Protein AF-A0A563BD56-F1 (afdb_monomer_lite)

pLDDT: mean 96.26, std 3.4, range [86.31, 98.81]

Sequence (83 aa):
NANTWHINARNSGYRVDHTPEAGSVAVTTGGPYGHVMWIERVNDNGTVDLSEYNNSYSSVSGLPGDFGYRKQVSTSGMWFIHF

Secondary structure (DSSP, 8-state):
-GGGHHHHHHHTT--EES---TTPEEEE--TTT-EEEEEEEE-TTS-EEEEEES-TTTBSSSSTT-EEEEEEE--TT-EEE--

Structure (mmCIF, N/CA/C/O backbone):
data_AF-A0A563BD56-F1
#
_entry.id   AF-A0A563BD56-F1
#
loop_
_atom_site.group_PDB
_atom_site.id
_atom_site.type_symbol
_atom_site.label_atom_id
_atom_site.label_alt_id
_atom_site.label_comp_id
_atom_site.label_asym_id
_atom_site.label_entity_id
_atom_site.label_seq_id
_atom_site.pdbx_PDB_ins_code
_atom_site.Cartn_x
_atom_site.Cartn_y
_atom_site.Cartn_z
_atom_site.occupancy
_atom_site.B_iso_or_equiv
_atom_site.auth_seq_id
_atom_site.auth_comp_id
_atom_site.auth_asym_id
_atom_site.auth_atom_id
_atom_site.pdbx_PDB_model_num
ATOM 1 N N . ASN A 1 1 ? -0.383 13.638 0.352 1.00 92.06 1 ASN A N 1
ATOM 2 C CA . ASN A 1 1 ? 0.512 12.640 -0.282 1.00 92.06 1 ASN A CA 1
ATOM 3 C C . ASN A 1 1 ? 0.255 11.280 0.342 1.00 92.06 1 ASN A C 1
ATOM 5 O O . ASN A 1 1 ? -0.401 11.243 1.376 1.00 92.06 1 ASN A O 1
ATOM 9 N N . ALA A 1 2 ? 0.708 10.183 -0.268 1.00 95.50 2 ALA A N 1
ATOM 10 C CA . ALA A 1 2 ? 0.444 8.823 0.217 1.00 95.50 2 ALA A CA 1
ATOM 11 C C . ALA A 1 2 ? 0.797 8.635 1.707 1.00 95.50 2 ALA A C 1
ATOM 13 O O . ALA A 1 2 ? 0.016 8.064 2.464 1.00 95.50 2 ALA A O 1
ATOM 14 N N . ASN A 1 3 ? 1.896 9.234 2.171 1.00 96.75 3 ASN A N 1
ATOM 15 C CA . ASN A 1 3 ? 2.322 9.187 3.571 1.00 96.75 3 ASN A CA 1
ATOM 16 C C . ASN A 1 3 ? 1.307 9.748 4.588 1.00 96.75 3 ASN A C 1
ATOM 18 O O . ASN A 1 3 ? 1.434 9.441 5.767 1.00 96.75 3 ASN A O 1
ATOM 22 N N . THR A 1 4 ? 0.288 10.512 4.182 1.00 97.94 4 THR A N 1
ATOM 23 C CA . THR A 1 4 ? -0.769 11.010 5.083 1.00 97.94 4 THR A CA 1
ATOM 24 C C . THR A 1 4 ? -2.109 10.289 4.928 1.00 97.94 4 THR A C 1
ATOM 26 O O . THR A 1 4 ? -3.040 10.578 5.678 1.00 97.94 4 THR A O 1
ATOM 29 N N . TRP A 1 5 ? -2.233 9.334 3.998 1.00 98.44 5 TRP A N 1
ATOM 30 C CA . TRP A 1 5 ? -3.511 8.669 3.715 1.00 98.44 5 TRP A CA 1
ATOM 31 C C . TRP A 1 5 ? -4.047 7.898 4.917 1.00 98.44 5 TRP A C 1
ATOM 33 O O . TRP A 1 5 ? -5.214 8.050 5.250 1.00 98.44 5 TRP A O 1
ATOM 43 N N . HIS A 1 6 ? -3.195 7.149 5.619 1.00 98.38 6 HIS A N 1
ATOM 44 C CA . HIS A 1 6 ? -3.587 6.399 6.815 1.00 98.38 6 HIS A CA 1
ATOM 45 C C . HIS A 1 6 ? -4.183 7.298 7.923 1.00 98.38 6 HIS A C 1
ATOM 47 O O . HIS A 1 6 ? -5.173 6.931 8.552 1.00 98.38 6 HIS A O 1
ATOM 53 N N . ILE A 1 7 ? -3.636 8.505 8.121 1.00 98.38 7 ILE A N 1
ATOM 54 C CA . ILE A 1 7 ? -4.158 9.495 9.080 1.00 98.38 7 ILE A CA 1
ATOM 55 C C . ILE A 1 7 ? -5.500 10.048 8.595 1.00 98.38 7 ILE A C 1
ATOM 57 O O . ILE A 1 7 ? -6.479 10.052 9.336 1.00 98.38 7 ILE A O 1
ATOM 61 N N . ASN A 1 8 ? -5.561 10.492 7.339 1.00 98.56 8 ASN A N 1
ATOM 62 C CA . ASN A 1 8 ? -6.759 11.113 6.780 1.00 98.56 8 ASN A CA 1
ATOM 63 C C . ASN A 1 8 ? -7.932 10.129 6.673 1.00 98.56 8 ASN A C 1
ATOM 65 O O . ASN A 1 8 ? -9.068 10.502 6.953 1.00 98.56 8 ASN A O 1
ATOM 69 N N . ALA A 1 9 ? -7.663 8.872 6.317 1.00 98.62 9 ALA A N 1
ATOM 70 C CA . ALA A 1 9 ? -8.662 7.813 6.271 1.00 98.62 9 ALA A CA 1
ATOM 71 C C . ALA A 1 9 ? -9.208 7.506 7.669 1.00 98.62 9 ALA A C 1
ATOM 73 O O . ALA A 1 9 ? -10.423 7.474 7.848 1.00 98.62 9 ALA A O 1
ATOM 74 N N . ARG A 1 10 ? -8.335 7.402 8.682 1.00 98.44 10 ARG A N 1
ATOM 75 C CA . ARG A 1 10 ? -8.768 7.241 10.078 1.00 98.44 10 ARG A CA 1
ATOM 76 C C . ARG A 1 10 ? -9.640 8.413 10.536 1.00 98.44 10 ARG A C 1
ATOM 78 O O . ARG A 1 10 ? -10.695 8.192 11.118 1.00 98.44 10 ARG A O 1
ATOM 85 N N . ASN A 1 11 ? -9.251 9.648 10.215 1.00 98.62 11 ASN A N 1
ATOM 86 C CA . ASN A 1 11 ? -10.045 10.846 10.520 1.00 98.62 11 ASN A CA 1
ATOM 87 C C . ASN A 1 11 ? -11.389 10.881 9.775 1.00 98.62 11 ASN A C 1
ATOM 89 O O . ASN A 1 11 ? -12.332 11.508 10.247 1.00 98.62 11 ASN A O 1
ATOM 93 N N . SER A 1 12 ? -11.478 10.206 8.629 1.00 98.44 12 SER A N 1
ATOM 94 C CA . SER A 1 12 ? -12.709 10.072 7.844 1.00 98.44 12 SER A CA 1
ATOM 95 C C . SER A 1 12 ? -13.580 8.889 8.290 1.00 98.44 12 SER A C 1
ATOM 97 O O . SER A 1 12 ? -14.615 8.644 7.681 1.00 98.44 12 SER A O 1
ATOM 99 N N . GLY A 1 13 ? -13.183 8.159 9.339 1.00 98.44 13 GLY A N 1
ATOM 100 C CA . GLY A 1 13 ? -13.963 7.064 9.922 1.00 98.44 13 GLY A CA 1
ATOM 101 C C . GLY A 1 13 ? -13.661 5.672 9.366 1.00 98.44 13 GLY A C 1
ATOM 102 O O . GLY A 1 13 ? -14.300 4.712 9.789 1.00 98.44 13 GLY A O 1
ATOM 103 N N . TYR A 1 14 ? -12.686 5.527 8.464 1.00 98.62 14 TYR A N 1
ATOM 1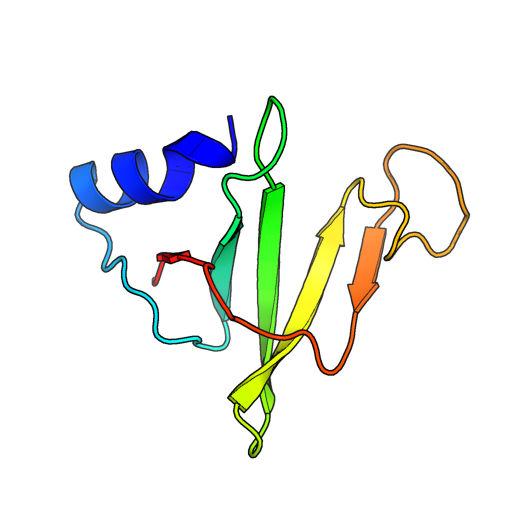04 C CA . TYR A 1 14 ? -12.268 4.206 7.993 1.00 98.62 14 TYR A CA 1
ATOM 105 C C . TYR A 1 14 ? -11.506 3.455 9.087 1.00 98.62 14 TYR A C 1
ATOM 107 O O . TYR A 1 14 ? -10.736 4.042 9.858 1.00 98.62 14 TYR A O 1
ATOM 115 N N . ARG A 1 15 ? -11.664 2.128 9.116 1.00 98.62 15 ARG A N 1
ATOM 116 C CA . ARG A 1 15 ? -10.780 1.260 9.898 1.00 98.62 15 ARG A CA 1
ATOM 117 C C . ARG A 1 15 ? -9.382 1.349 9.284 1.00 98.62 15 ARG A C 1
ATOM 119 O O . ARG A 1 15 ? -9.205 1.118 8.090 1.00 98.62 15 ARG A O 1
ATOM 126 N N . VAL A 1 16 ? -8.395 1.691 10.112 1.00 98.75 16 VAL A N 1
ATOM 127 C CA . VAL A 1 16 ? -6.987 1.775 9.708 1.00 98.75 16 VAL A CA 1
ATOM 128 C C . VAL A 1 16 ? -6.109 1.115 10.759 1.00 98.75 16 VAL A C 1
ATOM 130 O O . VAL A 1 16 ? -5.999 1.631 11.876 1.00 98.75 16 VAL A O 1
ATOM 133 N N . ASP A 1 17 ? -5.457 0.016 10.399 1.00 98.62 17 ASP A N 1
ATOM 134 C CA . ASP A 1 17 ? -4.600 -0.771 11.290 1.00 98.62 17 ASP A CA 1
ATOM 135 C C . ASP A 1 17 ? -3.394 -1.377 10.541 1.00 98.62 17 ASP A C 1
ATOM 137 O O . ASP A 1 17 ? -3.040 -0.915 9.458 1.00 98.62 17 ASP A O 1
ATOM 141 N N . HIS A 1 18 ? -2.707 -2.344 11.151 1.00 98.19 18 HIS A N 1
ATOM 142 C CA . HIS A 1 18 ? -1.532 -3.023 10.585 1.00 98.19 18 HIS A CA 1
ATOM 143 C C . HIS A 1 18 ? -1.840 -4.439 10.076 1.00 98.19 18 HIS A C 1
ATOM 145 O O . HIS A 1 18 ? -0.921 -5.201 9.779 1.00 98.19 18 HIS A O 1
ATOM 151 N N . THR A 1 19 ? -3.117 -4.805 9.991 1.00 98.31 19 THR A N 1
ATOM 152 C CA . THR A 1 19 ? -3.540 -6.137 9.566 1.00 98.31 19 THR A CA 1
ATOM 153 C C . THR A 1 19 ? -3.817 -6.106 8.065 1.00 98.31 19 THR A C 1
ATOM 155 O O . THR A 1 19 ? -4.700 -5.359 7.646 1.00 98.31 19 THR A O 1
ATOM 158 N N . PRO A 1 20 ? -3.100 -6.883 7.236 1.00 98.25 20 PRO A N 1
ATOM 159 C CA . PRO A 1 20 ? -3.358 -6.915 5.804 1.00 98.25 20 PRO A CA 1
ATOM 160 C C . PRO A 1 20 ? -4.704 -7.575 5.503 1.00 98.25 20 PRO A C 1
ATOM 162 O O . PRO A 1 20 ? -5.066 -8.578 6.116 1.00 98.25 20 PRO A O 1
ATOM 165 N N . GLU A 1 21 ? -5.411 -7.045 4.509 1.00 98.50 21 GLU A N 1
ATOM 166 C CA . GLU A 1 21 ? -6.689 -7.578 4.037 1.00 98.50 21 GLU A CA 1
ATOM 167 C C . GLU A 1 21 ? -6.775 -7.433 2.513 1.00 98.50 21 GLU A C 1
ATOM 169 O O . GLU A 1 21 ? -6.363 -6.412 1.959 1.00 98.50 21 GLU A O 1
ATOM 174 N N . ALA A 1 22 ? -7.267 -8.455 1.811 1.00 98.50 22 ALA A N 1
ATOM 175 C CA . ALA A 1 22 ? -7.507 -8.339 0.374 1.00 98.50 22 ALA A CA 1
ATOM 176 C C . ALA A 1 22 ? -8.633 -7.329 0.126 1.00 98.50 22 ALA A C 1
ATOM 178 O O . ALA A 1 22 ? -9.636 -7.341 0.830 1.00 98.50 22 ALA A O 1
ATOM 179 N N . GLY A 1 23 ? -8.463 -6.449 -0.859 1.00 98.50 23 GLY A N 1
ATOM 180 C CA . GLY A 1 23 ? -9.388 -5.338 -1.080 1.00 98.50 23 GLY A CA 1
ATOM 181 C C . GLY A 1 23 ? -9.138 -4.109 -0.196 1.00 98.50 23 GLY A C 1
ATOM 182 O O . GLY A 1 23 ? -9.970 -3.206 -0.160 1.00 98.50 23 GLY A O 1
ATOM 183 N N . SER A 1 24 ? -8.005 -4.055 0.510 1.00 98.69 24 SER A N 1
ATOM 184 C CA . SER A 1 24 ? -7.567 -2.877 1.269 1.00 98.69 24 SER A CA 1
ATOM 185 C C . SER A 1 24 ? -6.491 -2.082 0.525 1.00 98.69 24 SER A C 1
ATOM 187 O O . SER A 1 24 ? -5.824 -2.577 -0.391 1.00 98.69 24 SER A O 1
ATOM 189 N N . VAL A 1 25 ? -6.287 -0.833 0.950 1.00 98.75 25 VAL A N 1
A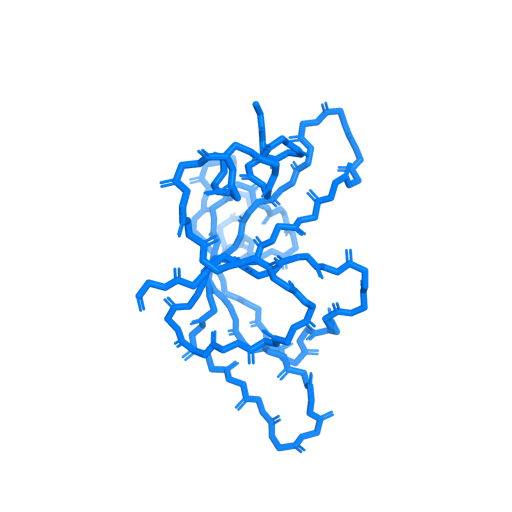TOM 190 C CA . VAL A 1 25 ? -5.150 -0.016 0.504 1.00 98.75 25 VAL A CA 1
ATOM 191 C C . VAL A 1 25 ? -4.027 -0.113 1.527 1.00 98.75 25 VAL A C 1
ATOM 193 O O . VAL A 1 25 ? -4.195 0.299 2.675 1.00 98.75 25 VAL A O 1
ATOM 196 N N . ALA A 1 26 ? -2.859 -0.586 1.098 1.00 98.62 26 ALA A N 1
ATOM 197 C CA . ALA A 1 26 ? -1.635 -0.530 1.887 1.00 98.62 26 ALA A CA 1
ATOM 198 C C . ALA A 1 26 ? -0.921 0.810 1.695 1.00 98.62 26 ALA A C 1
ATOM 200 O O . ALA A 1 26 ? -0.774 1.296 0.575 1.00 98.62 26 ALA A O 1
ATOM 201 N N . VAL A 1 27 ? -0.427 1.385 2.788 1.00 98.56 27 VAL A N 1
ATOM 202 C CA . VAL A 1 27 ? 0.262 2.675 2.830 1.00 98.56 27 VAL A CA 1
ATOM 203 C C . VAL A 1 27 ? 1.644 2.494 3.443 1.00 98.56 27 VAL A C 1
ATOM 205 O O . VAL A 1 27 ? 1.773 2.029 4.578 1.00 98.56 27 VAL A O 1
ATOM 208 N N . THR A 1 28 ? 2.679 2.934 2.730 1.00 97.06 28 THR A N 1
ATOM 209 C CA . THR A 1 28 ? 4.016 3.150 3.293 1.00 97.06 28 THR A CA 1
ATOM 210 C C . THR A 1 28 ? 4.289 4.644 3.419 1.00 97.06 28 THR A C 1
ATOM 212 O O . THR A 1 28 ? 3.883 5.458 2.588 1.00 97.06 28 THR A O 1
ATOM 215 N N . THR A 1 29 ? 4.984 5.033 4.484 1.00 96.44 29 THR A N 1
ATOM 216 C CA . THR A 1 29 ? 5.295 6.442 4.777 1.00 96.44 29 THR A CA 1
ATOM 217 C C . THR A 1 29 ? 6.722 6.834 4.399 1.00 96.44 29 THR A C 1
ATOM 219 O O . THR A 1 29 ? 7.095 7.993 4.563 1.00 96.44 29 THR A O 1
ATOM 222 N N . GLY A 1 30 ? 7.518 5.887 3.891 1.00 92.75 30 GLY A N 1
ATOM 223 C CA . GLY A 1 30 ? 8.902 6.117 3.489 1.00 92.75 30 GLY A CA 1
ATOM 224 C C . GLY A 1 30 ? 9.029 7.048 2.279 1.00 92.75 30 GLY A C 1
ATOM 225 O O . GLY A 1 30 ? 8.196 7.044 1.376 1.00 92.75 30 GLY A O 1
ATOM 226 N N . GLY A 1 31 ? 10.108 7.830 2.244 1.00 91.00 31 GLY A N 1
ATOM 227 C CA . GLY A 1 31 ? 10.353 8.806 1.181 1.00 91.00 31 GLY A CA 1
ATOM 228 C C . GLY A 1 31 ? 9.494 10.079 1.295 1.00 91.00 31 GLY A C 1
ATOM 229 O O . GLY A 1 31 ? 8.681 10.216 2.208 1.00 91.00 31 GLY A O 1
ATOM 230 N N . PRO A 1 32 ? 9.670 11.043 0.373 1.00 94.00 32 PRO A N 1
ATOM 231 C CA . PRO A 1 32 ? 9.059 12.373 0.482 1.00 94.00 32 PRO A CA 1
ATOM 232 C C . PRO A 1 32 ? 7.528 12.367 0.356 1.00 94.00 32 PRO A C 1
ATOM 234 O O . PRO A 1 32 ? 6.856 13.235 0.915 1.00 94.00 32 PRO A O 1
ATOM 237 N N . TYR A 1 33 ? 6.967 11.390 -0.362 1.00 95.25 33 TYR A N 1
ATOM 238 C CA . TYR A 1 33 ? 5.532 11.314 -0.635 1.00 95.25 33 TYR A CA 1
ATOM 239 C C . TYR A 1 33 ? 4.840 10.107 0.001 1.00 95.25 33 TYR A C 1
ATOM 241 O O . TYR A 1 33 ? 3.610 10.094 0.038 1.00 95.25 33 TYR A O 1
ATOM 249 N N . GLY A 1 34 ? 5.584 9.132 0.535 1.00 96.56 34 GLY A N 1
ATOM 250 C CA . GLY A 1 34 ? 5.051 7.797 0.816 1.00 96.56 34 GLY A CA 1
ATOM 251 C C . GLY A 1 34 ? 4.695 7.042 -0.463 1.00 96.56 34 GLY A C 1
ATOM 252 O O . GLY A 1 34 ? 4.967 7.512 -1.569 1.00 96.56 34 GLY A O 1
ATOM 253 N N . HIS A 1 35 ? 4.032 5.901 -0.307 1.00 97.19 35 HIS A N 1
ATOM 254 C CA . HIS A 1 35 ? 3.475 5.145 -1.424 1.00 97.19 35 HIS A CA 1
ATOM 255 C C . HIS A 1 35 ? 2.195 4.410 -1.021 1.00 97.19 35 HIS A C 1
ATOM 257 O O . HIS A 1 35 ? 2.020 4.075 0.153 1.00 97.19 35 HIS A O 1
ATOM 263 N N . VAL A 1 36 ? 1.302 4.173 -1.983 1.00 98.12 36 VAL A N 1
ATOM 264 C CA . VAL A 1 36 ? 0.094 3.363 -1.779 1.00 98.12 36 VAL A CA 1
ATOM 265 C C . VAL A 1 36 ? 0.013 2.231 -2.788 1.00 98.12 36 VAL A C 1
ATOM 267 O O . VAL A 1 36 ? 0.424 2.381 -3.936 1.00 98.12 36 VAL A O 1
ATOM 270 N N . MET A 1 37 ? -0.519 1.099 -2.342 1.00 98.31 37 MET A N 1
ATOM 271 C CA . MET A 1 37 ? -0.684 -0.115 -3.139 1.00 98.31 37 MET A CA 1
ATOM 272 C C . MET A 1 37 ? -2.062 -0.715 -2.858 1.00 98.31 37 MET A C 1
ATOM 274 O O . MET A 1 37 ? -2.585 -0.570 -1.750 1.00 98.31 37 MET A O 1
ATOM 278 N N . TRP A 1 38 ? -2.636 -1.406 -3.837 1.00 98.56 38 TRP A N 1
ATOM 279 C CA . TRP A 1 38 ? -3.868 -2.170 -3.666 1.00 98.56 38 TRP A CA 1
ATOM 280 C C . TRP A 1 38 ? -3.540 -3.622 -3.325 1.00 98.56 38 TRP A C 1
ATOM 282 O O . TRP A 1 38 ? -2.722 -4.245 -4.004 1.00 98.56 38 TRP A O 1
ATOM 292 N N . ILE A 1 39 ? -4.146 -4.161 -2.266 1.00 98.75 39 ILE A N 1
ATOM 293 C CA . ILE A 1 39 ? -3.907 -5.546 -1.854 1.00 98.75 39 ILE A CA 1
ATOM 294 C C . ILE A 1 39 ? -4.835 -6.481 -2.620 1.00 98.75 39 ILE A C 1
ATOM 296 O O . ILE A 1 39 ? -6.042 -6.514 -2.396 1.00 98.75 39 ILE A O 1
ATOM 300 N N . GLU A 1 40 ? -4.237 -7.291 -3.484 1.00 98.69 40 GLU A N 1
ATOM 301 C CA . GLU A 1 40 ? -4.935 -8.271 -4.317 1.00 98.69 40 GLU A CA 1
ATOM 302 C C . GLU A 1 40 ? -5.180 -9.565 -3.537 1.00 98.69 40 GLU A C 1
ATOM 304 O O . GLU A 1 40 ? -6.233 -10.194 -3.643 1.00 98.69 40 GLU A O 1
ATOM 309 N N . ARG A 1 41 ? -4.203 -9.969 -2.714 1.00 98.69 41 ARG A N 1
ATOM 310 C CA . ARG A 1 41 ? -4.267 -11.197 -1.917 1.00 98.69 41 ARG A CA 1
ATOM 311 C C . ARG A 1 41 ? -3.393 -11.103 -0.669 1.00 98.69 41 ARG A C 1
ATOM 313 O O . ARG A 1 41 ? -2.267 -10.617 -0.731 1.00 98.69 41 ARG A O 1
ATOM 320 N N . VAL A 1 42 ? -3.876 -11.673 0.435 1.00 98.69 42 VAL A N 1
ATOM 321 C CA . VAL A 1 42 ? -3.053 -12.029 1.603 1.00 98.69 42 VAL A CA 1
ATOM 322 C C . VAL A 1 42 ? -2.686 -13.508 1.500 1.00 98.69 42 VAL A C 1
ATOM 324 O O . VAL A 1 42 ? -3.552 -14.354 1.280 1.00 98.69 42 VAL A O 1
ATOM 327 N N . ASN A 1 43 ? -1.399 -13.817 1.602 1.00 98.62 43 ASN A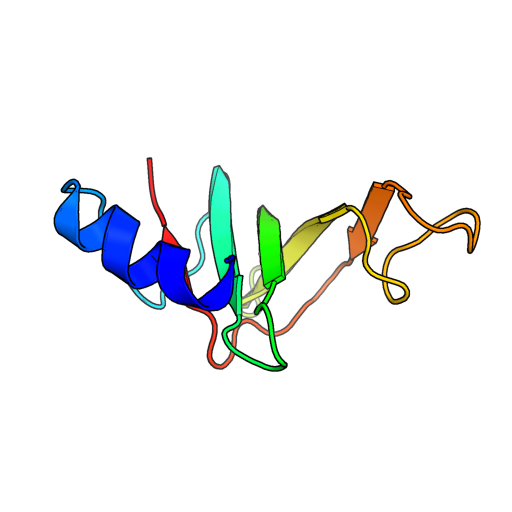 N 1
ATOM 328 C CA . ASN A 1 43 ? -0.875 -15.174 1.503 1.00 98.62 43 ASN A CA 1
ATOM 329 C C . ASN A 1 43 ? -0.797 -15.835 2.885 1.00 98.62 43 ASN A C 1
ATOM 331 O O . ASN A 1 43 ? -0.634 -15.157 3.898 1.00 98.62 43 ASN A O 1
ATOM 335 N N . ASP A 1 44 ? -0.822 -17.168 2.922 1.00 97.94 44 ASP A N 1
ATOM 336 C CA . ASP A 1 44 ? -0.839 -17.956 4.167 1.00 97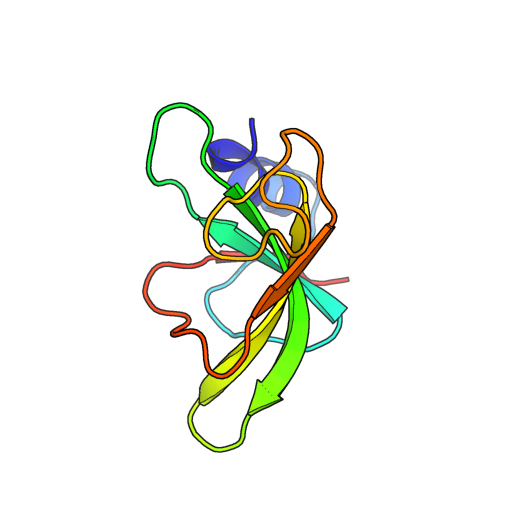.94 44 ASP A CA 1
ATOM 337 C C . ASP A 1 44 ? 0.381 -17.698 5.073 1.00 97.94 44 ASP A C 1
ATOM 339 O O . ASP A 1 44 ? 0.317 -17.877 6.285 1.00 97.94 44 ASP A O 1
ATOM 343 N N . ASN A 1 45 ? 1.498 -17.246 4.495 1.00 96.94 45 ASN A N 1
ATOM 344 C CA . ASN A 1 45 ? 2.723 -16.884 5.214 1.00 96.94 45 ASN A CA 1
ATOM 345 C C . ASN A 1 45 ? 2.753 -15.422 5.709 1.00 96.94 45 ASN A C 1
ATOM 347 O O . ASN A 1 45 ? 3.798 -14.955 6.160 1.00 96.94 45 ASN A O 1
ATOM 351 N N . GLY A 1 46 ? 1.647 -14.682 5.591 1.00 96.31 46 GLY A N 1
ATOM 352 C CA . GLY A 1 46 ? 1.519 -13.293 6.041 1.00 96.31 46 GLY A CA 1
ATOM 353 C C . GLY A 1 46 ? 2.071 -12.235 5.077 1.00 96.31 46 GLY A C 1
ATOM 354 O O . GLY A 1 46 ? 1.996 -11.043 5.377 1.00 96.31 46 GLY A O 1
ATOM 355 N N . THR A 1 47 ? 2.609 -12.636 3.922 1.00 98.56 47 THR A N 1
ATOM 356 C CA . THR A 1 47 ? 2.953 -11.699 2.840 1.00 98.56 47 THR A CA 1
ATOM 357 C C . THR A 1 47 ? 1.719 -11.308 2.028 1.00 98.56 47 THR A C 1
ATOM 359 O O . THR A 1 47 ? 0.675 -11.955 2.113 1.00 98.56 47 THR A O 1
ATOM 362 N N . VAL A 1 48 ? 1.843 -10.274 1.198 1.00 98.69 48 VAL A N 1
ATOM 363 C CA . VAL A 1 48 ? 0.777 -9.839 0.287 1.00 98.69 48 VAL A CA 1
ATOM 364 C C . VAL A 1 48 ? 1.221 -9.880 -1.166 1.00 98.69 48 VAL A C 1
ATOM 366 O O . VAL A 1 48 ? 2.382 -9.611 -1.489 1.00 98.69 48 VAL A O 1
ATOM 369 N N . ASP A 1 49 ? 0.271 -10.175 -2.042 1.00 98.62 49 ASP A N 1
ATOM 370 C CA . ASP A 1 49 ? 0.378 -9.823 -3.447 1.00 98.62 49 ASP A CA 1
ATOM 371 C C . ASP A 1 49 ? -0.415 -8.534 -3.684 1.00 98.62 49 ASP A C 1
ATOM 373 O O . ASP A 1 49 ? -1.494 -8.339 -3.115 1.00 98.62 49 ASP A O 1
ATOM 377 N N . LEU A 1 50 ? 0.139 -7.638 -4.494 1.00 98.44 50 LEU A N 1
ATOM 378 C CA . LEU A 1 50 ? -0.380 -6.286 -4.649 1.00 98.44 50 LEU A CA 1
ATOM 379 C C . LEU A 1 50 ? -0.218 -5.763 -6.069 1.00 98.44 50 LEU A C 1
ATOM 381 O O . LEU A 1 50 ? 0.691 -6.179 -6.796 1.00 98.44 50 LEU A O 1
ATOM 385 N N . SER A 1 51 ? -1.074 -4.810 -6.419 1.00 98.12 51 SER A N 1
ATOM 386 C CA . SER A 1 51 ? -0.966 -4.007 -7.629 1.00 98.12 51 SER A CA 1
ATOM 387 C C . SER A 1 51 ? -0.735 -2.536 -7.289 1.00 98.12 51 SER A C 1
ATOM 389 O O . SER A 1 51 ? -1.143 -2.027 -6.240 1.00 98.12 51 SER A O 1
ATOM 391 N N . GLU A 1 52 ? 0.008 -1.848 -8.149 1.00 96.94 52 GLU A N 1
ATOM 392 C CA . GLU A 1 52 ? 0.403 -0.459 -7.936 1.00 96.94 52 GLU A CA 1
ATOM 393 C C . GLU A 1 52 ? 0.746 0.236 -9.257 1.00 96.94 52 GLU A C 1
ATOM 395 O O . GLU A 1 52 ? 0.946 -0.404 -10.286 1.00 96.94 52 GLU A O 1
ATOM 400 N N . TYR A 1 53 ? 0.822 1.563 -9.214 1.00 95.56 53 TYR A N 1
ATOM 401 C CA . TYR A 1 53 ? 1.319 2.385 -10.313 1.00 95.56 53 TYR A CA 1
ATOM 402 C C . TYR A 1 53 ? 2.567 3.147 -9.877 1.00 95.56 53 TYR A C 1
ATOM 404 O O . TYR A 1 53 ? 2.750 3.432 -8.692 1.00 95.56 53 TYR A O 1
ATOM 412 N N . ASN A 1 54 ? 3.398 3.538 -10.846 1.00 92.38 54 ASN A N 1
ATOM 413 C CA . ASN A 1 54 ? 4.532 4.446 -10.638 1.00 92.38 54 ASN A CA 1
ATOM 414 C C . ASN A 1 54 ? 5.599 3.934 -9.654 1.00 92.38 54 ASN A C 1
ATOM 416 O O . ASN A 1 54 ? 6.300 4.733 -9.031 1.00 92.38 54 ASN A O 1
ATOM 420 N N . ASN A 1 55 ? 5.776 2.618 -9.547 1.00 90.94 55 ASN A N 1
ATOM 421 C CA . ASN A 1 55 ? 6.847 2.026 -8.754 1.00 90.94 55 ASN A CA 1
ATOM 422 C C . ASN A 1 55 ? 7.770 1.175 -9.634 1.00 90.94 55 ASN A C 1
ATOM 424 O O . ASN A 1 55 ? 7.344 0.180 -10.225 1.00 90.94 55 ASN A O 1
ATOM 428 N N . SER A 1 56 ? 9.054 1.540 -9.689 1.00 88.44 56 SER A N 1
ATOM 429 C CA . SER A 1 56 ? 10.066 0.861 -10.507 1.00 88.44 56 SER A CA 1
ATOM 430 C C . SER A 1 56 ? 10.257 -0.611 -10.141 1.00 88.44 56 SER A C 1
ATOM 432 O O . SER A 1 56 ? 10.572 -1.405 -11.019 1.00 88.44 56 SER A O 1
ATOM 434 N N . TYR A 1 57 ? 10.005 -1.007 -8.888 1.00 88.12 57 TYR A N 1
ATOM 435 C CA . TYR A 1 57 ? 10.064 -2.416 -8.469 1.00 88.12 57 TYR A CA 1
ATOM 436 C C . TYR A 1 57 ? 8.955 -3.285 -9.072 1.00 88.12 57 TYR A C 1
ATOM 438 O O . TYR A 1 57 ? 9.014 -4.508 -8.974 1.00 88.12 57 TYR A O 1
ATOM 446 N N . SER A 1 58 ? 7.925 -2.658 -9.635 1.00 90.44 58 SER A N 1
ATOM 447 C CA . SER A 1 58 ? 6.742 -3.325 -10.177 1.00 90.44 58 SER A CA 1
ATOM 448 C C . SER A 1 58 ? 6.528 -3.059 -11.671 1.00 90.44 58 SER A C 1
ATOM 450 O O . SER A 1 58 ? 5.735 -3.758 -12.292 1.00 90.44 58 SER A O 1
ATOM 452 N N . SER A 1 59 ? 7.226 -2.070 -12.243 1.00 91.38 59 SER A N 1
ATOM 453 C CA . SER A 1 59 ? 7.036 -1.641 -13.631 1.00 91.38 59 SER A CA 1
ATOM 454 C C . SER A 1 59 ? 7.382 -2.759 -14.612 1.00 91.38 59 SER A C 1
ATOM 456 O O . SER A 1 59 ? 8.478 -3.317 -14.583 1.00 91.38 59 SER A O 1
ATOM 458 N N . VAL A 1 60 ? 6.442 -3.049 -15.509 1.00 86.31 60 VAL A N 1
ATOM 459 C CA . VAL A 1 60 ? 6.580 -4.072 -16.552 1.00 86.31 60 VAL A CA 1
ATOM 460 C C . VAL A 1 60 ? 7.368 -3.531 -17.746 1.00 86.31 60 VAL A C 1
ATOM 462 O O . VAL A 1 60 ? 8.188 -4.236 -18.328 1.00 86.31 60 VAL A O 1
ATOM 465 N N . SER A 1 61 ? 7.127 -2.272 -18.111 1.00 88.50 61 SER A N 1
ATOM 466 C CA . SER A 1 61 ? 7.735 -1.598 -19.264 1.00 88.50 61 SER A CA 1
ATOM 467 C C . SER A 1 61 ? 9.040 -0.862 -18.940 1.00 88.50 61 SER A C 1
ATOM 469 O O . SER A 1 61 ? 9.785 -0.507 -19.851 1.00 88.50 61 SER A O 1
ATOM 471 N N . GLY A 1 62 ? 9.313 -0.595 -17.660 1.00 87.81 62 GLY A N 1
ATOM 472 C CA . GLY A 1 62 ? 10.407 0.268 -17.207 1.00 87.81 62 GLY A CA 1
ATOM 473 C C . GLY A 1 62 ? 10.157 1.767 -17.416 1.00 87.81 62 GLY A C 1
ATOM 474 O O . GLY A 1 62 ? 11.052 2.573 -17.154 1.00 87.81 62 GLY A O 1
ATOM 475 N N . LEU A 1 63 ? 8.971 2.161 -17.892 1.00 88.56 63 LEU A N 1
ATOM 476 C CA . LEU A 1 63 ? 8.621 3.557 -18.140 1.00 88.56 63 LEU A CA 1
ATOM 477 C C . LEU A 1 63 ? 7.976 4.217 -16.907 1.00 88.56 63 LEU A C 1
ATOM 479 O O . LEU A 1 63 ? 7.347 3.549 -16.082 1.00 88.56 63 LEU A O 1
ATOM 483 N N . PRO A 1 64 ? 8.088 5.551 -16.763 1.00 87.31 64 PRO A N 1
ATOM 484 C CA . PRO A 1 64 ? 7.329 6.288 -15.759 1.00 87.31 64 PRO A CA 1
ATOM 485 C C . PRO A 1 64 ? 5.823 6.126 -15.979 1.00 87.31 64 PRO A C 1
ATOM 487 O O . PRO A 1 64 ? 5.366 6.098 -17.119 1.00 87.31 64 PRO A O 1
ATOM 490 N N . GLY A 1 65 ? 5.038 6.105 -14.901 1.00 88.88 65 GLY A N 1
ATOM 491 C CA . GLY A 1 65 ? 3.579 6.016 -15.034 1.00 88.88 65 GLY A CA 1
ATOM 492 C C . GLY A 1 65 ? 3.020 4.597 -15.092 1.00 88.88 65 GLY A C 1
ATOM 493 O O . GLY A 1 65 ? 1.816 4.436 -15.245 1.00 88.88 65 GLY A O 1
ATOM 494 N N . ASP A 1 66 ? 3.876 3.578 -15.035 1.00 94.00 66 ASP A N 1
ATOM 495 C CA . ASP A 1 66 ? 3.480 2.222 -15.396 1.00 94.00 66 ASP A CA 1
ATOM 496 C C . ASP A 1 66 ? 2.727 1.484 -14.286 1.00 94.00 66 ASP A C 1
ATOM 498 O O . ASP A 1 66 ? 2.979 1.702 -13.095 1.00 94.00 66 ASP A O 1
ATOM 502 N N . PHE A 1 67 ? 1.837 0.589 -14.710 1.00 94.81 67 PHE A N 1
ATOM 503 C CA . PHE A 1 67 ? 1.185 -0.388 -13.849 1.00 94.81 67 PHE A CA 1
ATOM 504 C C . PHE A 1 67 ? 2.164 -1.505 -13.497 1.00 94.81 67 PHE A C 1
ATOM 506 O O . PHE A 1 67 ? 2.999 -1.910 -14.309 1.00 94.81 67 PHE A O 1
ATOM 513 N N . GLY A 1 68 ? 2.019 -2.052 -12.299 1.00 95.38 68 GLY A N 1
ATOM 514 C CA . GLY A 1 68 ? 2.839 -3.147 -11.835 1.00 95.38 68 GLY A CA 1
ATOM 515 C C . GLY A 1 68 ? 2.139 -4.052 -10.840 1.00 95.38 68 GLY A C 1
ATOM 516 O O . GLY A 1 68 ? 1.160 -3.680 -10.193 1.00 95.38 68 GLY A O 1
ATOM 517 N N . TYR A 1 69 ? 2.684 -5.260 -10.712 1.00 96.62 69 TYR A N 1
ATOM 518 C CA . TYR A 1 69 ? 2.228 -6.270 -9.765 1.00 96.62 69 TYR A CA 1
ATOM 519 C C . TYR A 1 69 ? 3.431 -6.879 -9.048 1.00 96.62 69 TYR A C 1
ATOM 521 O O . TYR A 1 69 ? 4.405 -7.280 -9.689 1.00 96.62 69 TYR A O 1
ATOM 529 N N . ARG A 1 70 ? 3.362 -6.995 -7.720 1.00 97.06 70 ARG A N 1
ATOM 530 C CA . ARG A 1 70 ? 4.382 -7.679 -6.914 1.00 97.06 70 ARG A CA 1
ATOM 531 C C . ARG A 1 70 ? 3.766 -8.804 -6.098 1.00 97.06 70 ARG A C 1
ATOM 533 O O . ARG A 1 70 ? 2.633 -8.712 -5.641 1.00 97.06 70 ARG A O 1
ATOM 540 N N . LYS A 1 71 ? 4.549 -9.866 -5.915 1.00 97.81 71 LYS A N 1
ATOM 541 C CA . LYS A 1 71 ? 4.177 -11.065 -5.157 1.00 97.81 71 LYS A CA 1
ATOM 542 C C . LYS A 1 71 ? 5.004 -11.180 -3.892 1.00 97.81 71 LYS A C 1
ATOM 544 O O . LYS A 1 71 ? 6.169 -10.787 -3.893 1.00 97.81 71 LYS A O 1
ATOM 549 N N . GLN A 1 72 ? 4.420 -11.793 -2.865 1.00 97.75 72 GLN A N 1
ATOM 550 C CA . GLN A 1 72 ? 5.120 -12.158 -1.628 1.00 97.75 72 GLN A CA 1
ATOM 551 C C . GLN A 1 72 ? 5.805 -10.961 -0.936 1.00 97.75 72 GLN A C 1
ATOM 553 O O . GLN A 1 72 ? 6.905 -11.074 -0.393 1.00 97.75 72 GLN A O 1
ATOM 558 N N . VAL A 1 73 ? 5.167 -9.790 -0.963 1.00 98.00 73 VAL A N 1
ATOM 559 C CA . VAL A 1 73 ? 5.700 -8.568 -0.353 1.00 98.00 73 VAL A CA 1
ATOM 560 C C . VAL A 1 73 ? 5.483 -8.607 1.161 1.00 98.00 73 VAL A C 1
ATOM 562 O O . VAL A 1 73 ? 4.389 -8.912 1.636 1.00 98.00 73 VAL A O 1
ATOM 565 N N . SER A 1 74 ? 6.528 -8.288 1.931 1.00 97.56 74 SER A N 1
ATOM 566 C CA . SER A 1 74 ? 6.423 -8.129 3.386 1.00 97.56 74 SER A CA 1
ATOM 567 C C . SER A 1 74 ? 5.562 -6.919 3.742 1.00 97.56 74 SER A C 1
ATOM 569 O O . SER A 1 74 ? 5.717 -5.845 3.164 1.00 97.56 74 SER A O 1
ATOM 571 N N . THR A 1 75 ? 4.693 -7.085 4.734 1.00 97.50 75 THR A N 1
ATOM 572 C CA . THR A 1 75 ? 3.756 -6.061 5.223 1.00 97.50 75 THR A CA 1
ATOM 573 C C . THR A 1 75 ? 4.329 -5.211 6.358 1.00 97.50 75 THR A C 1
ATOM 575 O O . THR A 1 75 ? 3.667 -4.302 6.860 1.00 97.50 75 THR A O 1
ATOM 578 N N . SER A 1 76 ? 5.569 -5.483 6.776 1.00 97.06 76 SER A N 1
ATOM 579 C CA . SER A 1 76 ? 6.201 -4.819 7.916 1.00 97.06 76 SER A CA 1
ATOM 580 C C . SER A 1 76 ? 6.211 -3.295 7.759 1.00 97.06 76 SER A C 1
ATOM 582 O O . SER A 1 76 ? 6.756 -2.757 6.796 1.00 97.06 76 SER A O 1
ATOM 584 N N . GLY A 1 77 ? 5.642 -2.596 8.744 1.00 95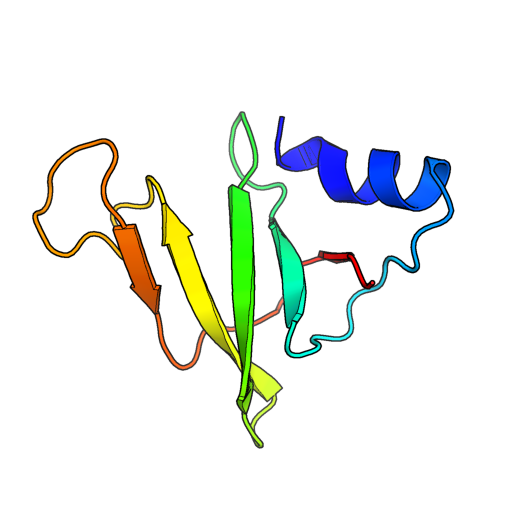.88 77 GLY A N 1
ATOM 585 C CA . GLY A 1 77 ? 5.592 -1.132 8.786 1.00 95.88 77 GLY A CA 1
ATOM 586 C C . GLY A 1 77 ? 4.539 -0.490 7.874 1.00 95.88 77 GLY A C 1
ATOM 587 O O . GLY A 1 77 ? 4.497 0.737 7.787 1.00 95.88 77 GLY A O 1
ATOM 588 N N . MET A 1 78 ? 3.693 -1.280 7.207 1.00 98.25 78 MET A N 1
ATOM 589 C CA . MET A 1 78 ? 2.582 -0.767 6.404 1.00 98.25 78 MET A CA 1
ATOM 590 C C . MET A 1 78 ? 1.351 -0.490 7.266 1.00 98.25 78 MET A C 1
ATOM 592 O O . MET A 1 78 ? 1.092 -1.191 8.245 1.00 98.25 78 MET A O 1
ATOM 596 N N . TRP A 1 79 ? 0.571 0.513 6.874 1.00 98.62 79 TRP A N 1
ATOM 597 C CA . TRP A 1 79 ? -0.800 0.708 7.350 1.00 98.62 79 TRP A CA 1
ATOM 598 C C . TRP A 1 79 ? -1.782 0.204 6.299 1.00 98.62 79 TRP A C 1
ATOM 600 O O . TRP A 1 79 ? -1.535 0.393 5.112 1.00 98.62 79 TRP A O 1
ATOM 610 N N . PHE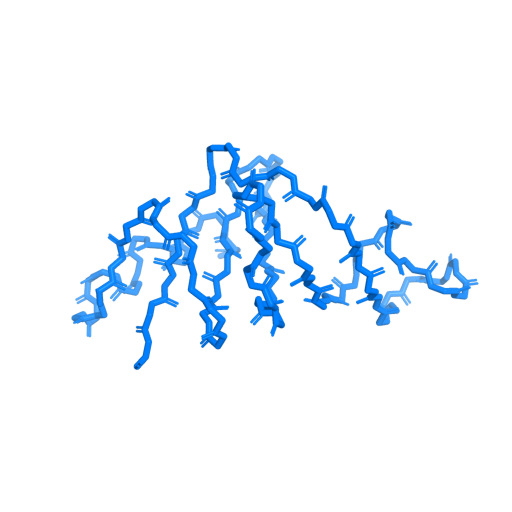 A 1 80 ? -2.906 -0.358 6.722 1.00 98.81 80 PHE A N 1
ATOM 611 C CA . PHE A 1 80 ? -3.970 -0.831 5.843 1.00 98.81 80 PHE A CA 1
ATOM 612 C C . PHE A 1 80 ? -5.240 -0.035 6.103 1.00 98.81 80 PHE A C 1
ATOM 614 O O . PHE A 1 80 ? -5.662 0.101 7.251 1.00 98.81 80 PHE A O 1
ATOM 621 N N . ILE A 1 81 ? -5.809 0.530 5.041 1.00 98.81 81 ILE A N 1
ATOM 622 C CA . ILE A 1 81 ? -7.095 1.227 5.047 1.00 98.81 81 ILE A CA 1
ATOM 623 C C . ILE A 1 81 ? -8.143 0.262 4.495 1.00 98.81 81 ILE A C 1
ATOM 625 O O . ILE A 1 81 ? -8.004 -0.205 3.364 1.00 98.81 81 ILE A O 1
ATOM 629 N N . HIS A 1 82 ? -9.174 -0.009 5.292 1.00 98.50 82 HIS A N 1
ATOM 630 C CA . HIS A 1 82 ? -10.199 -1.022 5.023 1.00 98.50 82 HIS A CA 1
ATOM 631 C C . HIS A 1 82 ? -11.533 -0.386 4.601 1.00 98.50 82 HIS A C 1
ATOM 633 O O . HIS A 1 82 ? -11.840 0.716 5.069 1.00 98.50 82 HIS A O 1
ATOM 639 N N . PHE A 1 83 ? -12.313 -1.082 3.763 1.00 95.44 83 PHE A N 1
ATOM 640 C CA . PHE A 1 83 ? -13.586 -0.621 3.179 1.00 95.44 83 PHE A CA 1
ATOM 641 C C . PHE A 1 83 ? -14.755 -1.550 3.502 1.00 95.44 83 PHE A C 1
ATOM 643 O O . PHE A 1 83 ? -14.526 -2.776 3.573 1.00 95.44 83 PHE A O 1
#

Radius of gyration: 12.46 Å; chains: 1; bounding box: 24×31×31 Å

Foldseek 3Di:
DLLCCLVVLVVVVWDKDLQDDQQWKKWANPDDRTAIWHFHDQDPVRFTKTKGFQDCVFAPPSDGGGIGIDPRHHSPRIMITDD